Protein AF-A0A0B2VKU1-F1 (afdb_monomer_lite)

Foldseek 3Di:
DDDDPPVLVVLLVVLLPDDDVCVVVVPPAWDKDWPDKDWDFDDDPPDPDRGWIKMKTKMKIAHDVVDAQQWDWDAAQVPDGRFAIFTQQGHVVHPCVVVVVRHHGSKTWQDKSPHGCRHPDSVVVSVSRGPGRIITTIIMDGPVVSVVVVPPPPDDD

Structure (mmCIF, N/CA/C/O backbone):
data_AF-A0A0B2VKU1-F1
#
_entry.id   AF-A0A0B2VKU1-F1
#
loop_
_atom_site.group_PDB
_atom_site.id
_atom_site.type_symbol
_atom_site.label_atom_id
_atom_site.label_alt_id
_atom_site.label_comp_id
_atom_site.label_asym_id
_atom_site.label_entity_id
_atom_site.label_seq_id
_atom_site.pdbx_PDB_ins_code
_atom_site.Cartn_x
_atom_site.Cartn_y
_atom_site.Cartn_z
_atom_site.occupancy
_atom_site.B_iso_or_equiv
_atom_site.auth_seq_id
_atom_site.auth_comp_id
_atom_site.auth_asym_id
_atom_site.auth_atom_id
_atom_site.pdbx_PDB_model_num
ATOM 1 N N . GLY A 1 1 ? 0.787 22.818 1.571 1.00 49.19 1 GLY A N 1
ATOM 2 C CA . GLY A 1 1 ? 0.108 21.942 2.538 1.00 49.19 1 GLY A CA 1
ATOM 3 C C . GLY A 1 1 ? -0.403 20.748 1.779 1.00 49.19 1 GLY A C 1
ATOM 4 O O . GLY A 1 1 ? -1.209 20.947 0.883 1.00 49.19 1 GLY A O 1
ATOM 5 N N . CYS A 1 2 ? 0.122 19.556 2.052 1.00 53.62 2 CYS A N 1
ATOM 6 C CA . CYS A 1 2 ? -0.353 18.329 1.418 1.00 53.62 2 CYS A CA 1
ATOM 7 C C . CYS A 1 2 ? -1.705 17.972 2.038 1.00 53.62 2 CYS A C 1
ATOM 9 O O . CYS A 1 2 ? -1.764 17.519 3.180 1.00 53.62 2 CYS A O 1
ATOM 11 N N . SER A 1 3 ? -2.797 18.252 1.329 1.00 80.56 3 SER A N 1
ATOM 12 C CA . SER A 1 3 ? -4.115 17.738 1.689 1.00 80.56 3 SER A CA 1
ATOM 13 C C . SER A 1 3 ? -4.565 16.778 0.604 1.00 80.56 3 SER A C 1
ATOM 15 O O . SER A 1 3 ? -4.681 17.170 -0.559 1.00 80.56 3 SER A O 1
ATOM 17 N N . LEU A 1 4 ? -4.851 15.540 0.996 1.00 89.56 4 LEU A N 1
ATOM 18 C CA . LEU A 1 4 ? -5.499 14.581 0.115 1.00 89.56 4 LEU A CA 1
ATOM 19 C C . LEU A 1 4 ? -6.816 15.178 -0.417 1.00 89.56 4 LEU A C 1
ATOM 21 O O . LEU A 1 4 ? -7.554 15.781 0.369 1.00 89.56 4 LEU A O 1
ATOM 25 N N . PRO A 1 5 ? -7.148 14.992 -1.707 1.00 92.44 5 PRO A N 1
ATOM 26 C CA . PRO A 1 5 ? -8.432 15.421 -2.250 1.00 92.44 5 PRO A CA 1
ATOM 27 C C . PRO A 1 5 ? -9.609 14.842 -1.451 1.00 92.44 5 PRO A C 1
ATOM 29 O O . PRO A 1 5 ? -9.561 13.686 -1.022 1.00 92.44 5 PRO A O 1
ATOM 32 N N . GLU A 1 6 ? -10.695 15.601 -1.292 1.00 92.81 6 GLU A N 1
ATOM 33 C CA . GLU A 1 6 ? -11.856 15.175 -0.490 1.00 92.81 6 GLU A CA 1
ATOM 34 C C . GLU A 1 6 ? -12.434 13.827 -0.945 1.00 92.81 6 GLU A C 1
ATOM 36 O O . GLU A 1 6 ? -12.765 12.973 -0.121 1.00 92.81 6 GLU A O 1
ATOM 41 N N . GLU A 1 7 ? -12.474 13.587 -2.257 1.00 93.12 7 GLU A N 1
ATOM 42 C CA . GLU A 1 7 ? -12.941 12.324 -2.838 1.00 93.12 7 GLU A CA 1
ATOM 43 C C . GLU A 1 7 ? -12.080 11.121 -2.426 1.00 93.12 7 GLU A C 1
ATOM 45 O O . GLU A 1 7 ? -12.598 10.028 -2.187 1.00 93.12 7 GLU A O 1
ATOM 50 N N . VAL A 1 8 ? -10.764 11.314 -2.287 1.00 93.56 8 VAL A N 1
ATOM 51 C CA . VAL A 1 8 ? -9.840 10.278 -1.802 1.00 93.56 8 VAL A CA 1
ATOM 52 C C . VAL A 1 8 ? -10.154 9.957 -0.343 1.00 93.56 8 VAL A C 1
ATOM 54 O O . VAL A 1 8 ? -10.346 8.792 0.011 1.00 93.56 8 VAL A O 1
ATOM 57 N N . VAL A 1 9 ? -10.299 10.988 0.495 1.00 93.31 9 VAL A N 1
ATOM 58 C CA . VAL A 1 9 ? -10.637 10.833 1.919 1.00 93.31 9 VAL A CA 1
ATOM 59 C C . VAL A 1 9 ? -11.980 10.122 2.092 1.00 93.31 9 VAL A C 1
ATOM 61 O O . VAL A 1 9 ? -12.102 9.218 2.923 1.00 93.31 9 VAL A O 1
ATOM 64 N N . LYS A 1 10 ? -12.986 10.488 1.292 1.00 93.75 10 LYS A N 1
ATOM 65 C CA . LYS A 1 10 ? -14.323 9.887 1.324 1.00 93.75 10 LYS A CA 1
ATOM 66 C C . LYS A 1 10 ? -14.285 8.397 0.987 1.00 93.75 10 LYS A C 1
ATOM 68 O O . LYS A 1 10 ? -14.848 7.603 1.740 1.00 93.75 10 LYS A O 1
ATOM 73 N N . LYS A 1 11 ? -13.575 8.001 -0.077 1.00 93.88 11 LYS A N 1
ATOM 74 C CA . LYS A 1 11 ? -13.406 6.584 -0.456 1.00 93.88 11 LYS A CA 1
ATOM 75 C C . LYS A 1 11 ? -12.720 5.774 0.642 1.00 93.88 11 LYS A C 1
ATOM 77 O O . LYS A 1 11 ? -13.212 4.710 1.014 1.00 93.88 11 LYS A O 1
ATOM 82 N N . ILE A 1 12 ? -11.637 6.306 1.211 1.00 94.31 12 ILE A N 1
ATOM 83 C CA . ILE A 1 12 ? -10.895 5.640 2.290 1.00 94.31 12 ILE A CA 1
ATOM 84 C C . ILE A 1 12 ? -11.798 5.397 3.497 1.00 94.31 12 ILE A C 1
ATOM 86 O O . ILE A 1 12 ? -11.850 4.271 3.994 1.00 94.31 12 ILE A O 1
ATOM 90 N N . ARG A 1 13 ? -12.539 6.425 3.937 1.00 93.19 13 ARG A N 1
ATOM 91 C CA . ARG A 1 13 ? -13.467 6.334 5.075 1.00 93.19 13 ARG A CA 1
ATOM 92 C C . ARG A 1 13 ? -14.608 5.358 4.819 1.00 93.19 13 ARG A C 1
ATOM 94 O O . ARG A 1 13 ? -14.968 4.609 5.720 1.00 93.19 13 ARG A O 1
ATOM 101 N N . GLN A 1 14 ? -15.155 5.345 3.605 1.00 93.31 14 GLN A N 1
ATOM 102 C CA . GLN A 1 14 ? -16.238 4.435 3.243 1.00 93.31 14 GLN A CA 1
ATOM 103 C C . GLN A 1 14 ? -15.818 2.968 3.399 1.00 93.31 14 GLN A C 1
ATOM 105 O O . GLN A 1 14 ? -16.585 2.176 3.935 1.00 93.31 14 GLN A O 1
ATOM 110 N N . VAL A 1 15 ? -14.608 2.602 2.965 1.00 91.94 15 VAL A N 1
ATOM 111 C CA . VAL A 1 15 ? -14.089 1.229 3.113 1.00 91.94 15 VAL A CA 1
ATOM 112 C C . VAL A 1 15 ? -13.690 0.922 4.560 1.00 91.94 15 VAL A C 1
ATOM 114 O O . VAL A 1 15 ? -13.919 -0.191 5.036 1.00 91.94 15 VAL A O 1
ATOM 117 N N . ASP A 1 16 ? -13.125 1.900 5.271 1.00 91.38 16 ASP A N 1
ATOM 118 C CA . ASP A 1 16 ? -12.682 1.749 6.664 1.00 91.38 16 ASP A CA 1
ATOM 119 C C . ASP A 1 16 ? -13.843 1.460 7.634 1.00 91.38 16 ASP A C 1
ATOM 121 O O . ASP A 1 16 ? -13.690 0.703 8.588 1.00 91.38 16 ASP A O 1
ATOM 125 N N . GLN A 1 17 ? -15.024 2.026 7.367 1.00 90.12 17 GLN A N 1
ATOM 126 C CA . GLN A 1 17 ? -16.227 1.863 8.198 1.00 90.12 17 GLN A CA 1
ATOM 127 C C . GLN A 1 17 ? -16.994 0.557 7.946 1.00 90.12 17 GLN A C 1
ATOM 129 O O . GLN A 1 17 ? -17.899 0.218 8.707 1.00 90.12 17 GLN A O 1
ATOM 134 N N . GLN A 1 18 ? -16.665 -0.181 6.887 1.00 89.94 18 GLN A N 1
ATOM 135 C CA . GLN A 1 18 ? -17.302 -1.463 6.594 1.00 89.94 18 GLN A CA 1
ATOM 136 C C . GLN A 1 18 ? -16.856 -2.547 7.585 1.00 89.94 18 GLN A C 1
ATOM 138 O O . GLN A 1 18 ? -15.697 -2.608 7.998 1.00 89.94 18 GLN A O 1
ATOM 143 N N . SER A 1 19 ? -17.770 -3.458 7.917 1.00 83.44 19 SER A N 1
ATOM 144 C CA . SER A 1 19 ? -17.482 -4.589 8.800 1.00 83.44 19 SER A CA 1
ATOM 145 C C . SER A 1 19 ? -16.479 -5.571 8.181 1.00 83.44 19 SER A C 1
ATOM 147 O O . SER A 1 19 ? -16.549 -5.889 6.993 1.00 83.44 19 SER A O 1
ATOM 149 N N . SER A 1 20 ? -15.579 -6.104 9.013 1.00 82.81 20 SER A N 1
ATOM 150 C CA . SER A 1 20 ? -14.668 -7.196 8.658 1.00 82.81 20 SER A CA 1
ATOM 151 C C . SER A 1 20 ? -14.989 -8.449 9.467 1.00 82.81 20 SER A C 1
ATOM 153 O O . SER A 1 20 ? -15.266 -8.386 10.666 1.00 82.81 20 SER A O 1
ATOM 155 N N . THR A 1 21 ? -14.894 -9.617 8.833 1.00 79.06 21 THR A N 1
ATOM 156 C CA . THR A 1 21 ? -15.035 -10.891 9.548 1.00 79.06 21 THR A CA 1
ATOM 157 C C . THR A 1 21 ? -13.856 -11.162 10.485 1.00 79.06 21 THR A C 1
ATOM 159 O O . THR A 1 21 ? -14.047 -11.883 11.452 1.00 79.06 21 THR A O 1
ATOM 162 N N . LEU A 1 22 ? -12.672 -10.566 10.256 1.00 76.56 22 LEU A N 1
ATOM 163 C CA . LEU A 1 22 ? -11.516 -10.690 11.163 1.00 76.56 22 LEU A CA 1
ATOM 164 C C . LEU A 1 22 ? -11.824 -10.094 12.542 1.00 76.56 22 LEU A C 1
ATOM 166 O O . LEU A 1 22 ? -11.587 -10.723 13.574 1.00 76.56 22 LEU A O 1
ATOM 170 N N . THR A 1 23 ? -12.432 -8.909 12.562 1.00 71.19 23 THR A N 1
ATOM 171 C CA . THR A 1 23 ? -12.843 -8.248 13.805 1.00 71.19 23 THR A CA 1
ATOM 172 C C . THR A 1 23 ? -14.073 -8.909 14.427 1.00 71.19 23 THR A C 1
ATOM 174 O O . THR A 1 23 ? -14.197 -8.930 15.646 1.00 71.19 23 THR A O 1
ATOM 177 N N . ALA A 1 24 ? -14.962 -9.496 13.614 1.00 63.66 24 ALA A N 1
ATOM 178 C CA . ALA A 1 24 ? -16.127 -10.236 14.107 1.00 63.66 24 ALA A CA 1
ATOM 179 C C . ALA A 1 24 ? -15.746 -11.550 14.816 1.00 63.66 24 ALA A C 1
ATOM 181 O O . ALA A 1 24 ? -16.428 -11.957 15.750 1.00 63.66 24 ALA A O 1
ATOM 182 N N . SER A 1 25 ? -14.633 -12.182 14.428 1.00 62.53 25 SER A N 1
ATOM 183 C CA . SER A 1 25 ? -14.083 -13.369 15.099 1.00 62.53 25 SER A CA 1
ATOM 184 C C . SER A 1 25 ? -13.346 -13.076 16.417 1.00 62.53 25 SER A C 1
ATOM 186 O O . SER A 1 25 ? -12.722 -13.973 16.975 1.00 62.53 25 SER A O 1
ATOM 188 N N . GLY A 1 26 ? -13.384 -11.835 16.919 1.00 61.75 26 GLY A N 1
ATOM 189 C CA . GLY A 1 26 ? -12.723 -11.458 18.172 1.00 61.75 26 GLY A CA 1
ATOM 190 C C . GLY A 1 26 ? -11.202 -11.321 18.064 1.00 61.75 26 GLY A C 1
ATOM 191 O O . GLY A 1 26 ? -10.524 -11.276 19.089 1.00 61.75 26 GLY A O 1
ATOM 192 N N . VAL A 1 27 ? -10.650 -11.238 16.844 1.00 62.75 27 VAL A N 1
ATOM 193 C CA . VAL A 1 27 ? -9.215 -11.000 16.644 1.00 62.75 27 VAL A CA 1
ATOM 194 C C . VAL A 1 27 ? -8.891 -9.585 17.114 1.00 62.75 27 VAL A C 1
ATOM 196 O O . VAL A 1 27 ? -9.225 -8.593 16.465 1.00 62.75 27 VAL A O 1
ATOM 199 N N . SER A 1 28 ? -8.251 -9.494 18.276 1.00 66.50 28 SER A N 1
ATOM 200 C CA . SER A 1 28 ? -7.785 -8.245 18.859 1.00 66.50 28 SER A CA 1
ATOM 201 C C . SER A 1 28 ? -6.346 -7.978 18.416 1.00 66.50 28 SER A C 1
ATOM 203 O O . SER A 1 28 ? -5.379 -8.474 18.984 1.00 66.50 28 SER A O 1
ATOM 205 N N . GLY A 1 29 ? -6.182 -7.157 17.381 1.00 82.38 29 GLY A N 1
ATOM 206 C CA . GLY A 1 29 ? -4.876 -6.617 17.021 1.00 82.38 29 GLY A CA 1
ATOM 207 C C . GLY A 1 29 ? -4.555 -6.619 15.542 1.00 82.38 29 GLY A C 1
ATOM 208 O O . GLY A 1 29 ? -5.461 -6.660 14.708 1.00 82.38 29 GLY A O 1
ATOM 209 N N . PHE A 1 30 ? -3.260 -6.526 15.230 1.00 91.81 30 PHE A N 1
ATOM 210 C CA . PHE A 1 30 ? -2.813 -6.523 13.850 1.00 91.81 30 PHE A CA 1
ATOM 211 C C . PHE A 1 30 ? -3.157 -7.863 13.211 1.00 91.81 30 PHE A C 1
ATOM 213 O O . PHE A 1 30 ? -2.717 -8.922 13.663 1.00 91.81 30 PHE A O 1
ATOM 220 N N . SER A 1 31 ? -3.968 -7.823 12.167 1.00 92.56 31 SER A N 1
ATOM 221 C CA . SER A 1 31 ? -4.409 -9.025 11.472 1.00 92.56 31 SER A CA 1
ATOM 222 C C . SER A 1 31 ? -4.456 -8.784 9.983 1.00 92.56 31 SER A C 1
ATOM 224 O O . SER A 1 31 ? -4.825 -7.705 9.530 1.00 92.56 31 SER A O 1
ATOM 226 N N . ALA A 1 32 ? -4.051 -9.783 9.211 1.00 93.94 32 ALA A N 1
ATOM 227 C CA . ALA A 1 32 ? -4.018 -9.668 7.769 1.00 93.94 32 ALA A CA 1
ATOM 228 C C . ALA A 1 32 ? -4.367 -10.990 7.090 1.00 93.94 32 ALA A C 1
ATOM 230 O O . ALA A 1 32 ? -4.074 -12.068 7.607 1.00 93.94 32 ALA A O 1
ATOM 231 N N . ARG A 1 33 ? -4.997 -10.904 5.918 1.00 93.50 33 ARG A N 1
ATOM 232 C CA . ARG A 1 33 ? -5.338 -12.064 5.088 1.00 93.50 33 ARG A CA 1
ATOM 233 C C . ARG A 1 33 ? -5.362 -11.712 3.610 1.00 93.50 33 ARG A C 1
ATOM 235 O O . ARG A 1 33 ? -5.621 -10.570 3.236 1.00 93.50 33 ARG A O 1
ATOM 242 N N . VAL A 1 34 ? -5.164 -12.720 2.770 1.00 96.00 34 VAL A N 1
ATOM 243 C CA . VAL A 1 34 ? -5.447 -12.625 1.336 1.00 96.00 34 VAL A CA 1
ATOM 244 C C . VAL A 1 34 ? -6.950 -12.813 1.128 1.00 96.00 34 VAL A C 1
ATOM 246 O O . VAL A 1 34 ? -7.528 -13.761 1.654 1.00 96.00 34 VAL A O 1
ATOM 249 N N . LEU A 1 35 ? -7.581 -11.895 0.398 1.00 95.62 35 LEU A N 1
ATOM 250 C CA . LEU A 1 35 ? -8.991 -11.969 0.006 1.00 95.62 35 LEU A CA 1
ATOM 251 C C . LEU A 1 35 ? -9.160 -12.567 -1.390 1.00 95.62 35 LEU A C 1
ATOM 253 O O . LEU A 1 35 ? -10.079 -13.345 -1.616 1.00 95.62 35 LEU A O 1
ATOM 257 N N . ASP A 1 36 ? -8.283 -12.183 -2.313 1.00 96.19 36 ASP A N 1
ATOM 258 C CA . ASP A 1 36 ? -8.292 -12.651 -3.696 1.00 96.19 36 ASP A CA 1
ATOM 259 C C . ASP A 1 36 ? -6.866 -12.672 -4.255 1.00 96.19 36 ASP A C 1
ATOM 261 O O . ASP A 1 36 ? -6.004 -11.897 -3.825 1.00 96.19 36 ASP A O 1
ATOM 265 N N . LYS A 1 37 ? -6.610 -13.564 -5.211 1.00 95.94 37 LYS A N 1
ATOM 266 C CA . LYS A 1 37 ? -5.303 -13.736 -5.839 1.00 95.94 37 LYS A CA 1
ATOM 267 C C . LYS A 1 37 ? -5.461 -14.183 -7.287 1.00 95.94 37 LYS A C 1
ATOM 269 O O . LYS A 1 37 ? -6.018 -15.238 -7.568 1.00 95.94 37 LYS A O 1
ATOM 274 N N . SER A 1 38 ? -4.857 -13.422 -8.189 1.00 95.62 38 SER A N 1
ATOM 275 C CA . SER A 1 38 ? -4.786 -13.713 -9.621 1.00 95.62 38 SER A CA 1
ATOM 276 C C . SER A 1 38 ? -3.331 -13.845 -10.064 1.00 95.62 38 SER A C 1
ATOM 278 O O . SER A 1 38 ? -2.461 -13.116 -9.585 1.00 95.62 38 SER A O 1
ATOM 280 N N . GLU A 1 39 ? -3.051 -14.783 -10.968 1.00 94.94 39 GLU A N 1
ATOM 281 C CA . GLU A 1 39 ? -1.719 -15.003 -11.538 1.00 94.94 39 GLU A CA 1
ATOM 282 C C . GLU A 1 39 ? -1.810 -14.961 -13.067 1.00 94.94 39 GLU A C 1
ATOM 284 O O . GLU A 1 39 ? -2.694 -15.585 -13.652 1.00 94.94 39 GLU A O 1
ATOM 289 N N . TYR A 1 40 ? -0.892 -14.256 -13.725 1.00 91.69 40 TYR A N 1
ATOM 290 C CA . TYR A 1 40 ? -0.764 -14.265 -15.181 1.00 91.69 40 TYR A CA 1
ATOM 291 C C . TYR A 1 40 ? 0.701 -14.379 -15.595 1.00 91.69 40 TYR A C 1
ATOM 293 O O . TYR A 1 40 ? 1.607 -13.885 -14.922 1.00 91.69 40 TYR A O 1
ATOM 301 N N . ARG A 1 41 ? 0.940 -15.074 -16.708 1.00 89.88 41 ARG A N 1
ATOM 302 C CA . ARG A 1 41 ? 2.274 -15.201 -17.298 1.00 89.88 41 ARG A CA 1
ATOM 303 C C . ARG A 1 41 ? 2.540 -14.001 -18.195 1.00 89.88 41 ARG A C 1
ATOM 305 O O . ARG A 1 41 ? 1.703 -13.657 -19.024 1.00 89.88 41 ARG A O 1
ATOM 312 N N . VAL A 1 42 ? 3.702 -13.384 -18.029 1.00 82.75 42 VAL A N 1
ATOM 313 C CA . VAL A 1 42 ? 4.206 -12.343 -18.919 1.00 82.75 42 VAL A CA 1
ATOM 314 C C . VAL A 1 42 ? 5.132 -13.008 -19.925 1.00 82.75 42 VAL A C 1
ATOM 316 O O . VAL A 1 42 ? 6.187 -13.536 -19.570 1.00 82.75 42 VAL A O 1
ATOM 319 N N . GLU A 1 43 ? 4.718 -12.999 -21.187 1.00 71.19 43 GLU A N 1
ATOM 320 C CA . GLU A 1 43 ? 5.551 -13.448 -22.296 1.00 71.19 43 GLU A CA 1
ATOM 321 C C . GLU A 1 43 ? 6.610 -12.378 -22.577 1.00 71.19 43 GLU A C 1
ATOM 323 O O . GLU A 1 43 ? 6.310 -11.293 -23.078 1.00 71.19 43 GLU A O 1
ATOM 328 N N . GLN A 1 44 ? 7.867 -12.653 -22.225 1.00 65.19 44 GLN A N 1
ATOM 329 C CA . GLN A 1 44 ? 8.974 -11.801 -22.645 1.00 65.19 44 GLN A CA 1
ATOM 330 C C . GLN A 1 44 ? 9.265 -12.087 -24.121 1.00 65.19 44 GLN A C 1
ATOM 332 O O . GLN A 1 44 ? 9.636 -13.204 -24.483 1.00 65.19 44 GLN A O 1
ATOM 337 N N . ARG A 1 45 ? 9.108 -11.079 -24.989 1.00 58.28 45 ARG A N 1
ATOM 338 C CA . ARG A 1 45 ? 9.540 -11.181 -26.389 1.00 58.28 45 ARG A CA 1
ATOM 339 C C . ARG A 1 45 ? 11.052 -11.450 -26.429 1.00 58.28 45 ARG A C 1
ATOM 341 O O . ARG A 1 45 ? 11.835 -10.542 -26.178 1.00 58.28 45 ARG A O 1
ATOM 348 N N . GLY A 1 46 ? 11.445 -12.678 -26.774 1.00 57.72 46 GLY A N 1
ATOM 349 C CA . GLY A 1 46 ? 12.803 -13.001 -27.230 1.00 57.72 46 GLY A CA 1
ATOM 350 C C . GLY A 1 46 ? 13.769 -13.664 -26.239 1.00 57.72 46 GLY A C 1
ATOM 351 O O . GLY A 1 46 ? 14.943 -13.773 -26.578 1.00 57.72 46 GLY A O 1
ATOM 352 N N . ALA A 1 47 ? 13.336 -14.138 -25.064 1.00 57.66 47 ALA A N 1
ATOM 353 C CA . ALA A 1 47 ? 14.212 -14.871 -24.138 1.00 57.66 47 ALA A CA 1
ATOM 354 C C . ALA A 1 47 ? 13.744 -16.322 -23.926 1.00 57.66 47 ALA A C 1
ATOM 356 O O . ALA A 1 47 ? 12.585 -16.560 -23.600 1.00 57.66 47 ALA A O 1
ATOM 357 N N . SER A 1 48 ? 14.660 -17.288 -24.050 1.00 56.22 48 SER A N 1
ATOM 358 C CA . SER A 1 48 ? 14.441 -18.743 -23.899 1.00 56.22 48 SER A CA 1
ATOM 359 C C . SER A 1 48 ? 14.123 -19.211 -22.463 1.00 56.22 48 SER A C 1
ATOM 361 O O . SER A 1 48 ? 14.327 -20.377 -22.130 1.00 56.22 48 SER A O 1
ATOM 363 N N . GLY A 1 49 ? 13.675 -18.309 -21.587 1.00 59.50 49 GLY A N 1
ATOM 364 C CA . GLY A 1 49 ? 13.348 -18.592 -20.190 1.00 59.50 49 GLY A CA 1
ATOM 365 C C . GLY A 1 49 ? 11.852 -18.822 -19.974 1.00 59.50 49 GLY A C 1
ATOM 366 O O . GLY A 1 49 ? 11.013 -18.309 -20.712 1.00 59.50 49 GLY A O 1
ATOM 367 N N . SER A 1 50 ? 11.496 -19.560 -18.918 1.00 67.12 50 SER A N 1
ATOM 368 C CA . SER A 1 50 ? 10.118 -19.574 -18.416 1.00 67.12 50 SER A CA 1
ATOM 369 C C . SER A 1 50 ? 9.712 -18.139 -18.055 1.00 67.12 50 SER A C 1
ATOM 371 O O . SER A 1 50 ? 10.329 -17.553 -17.164 1.00 67.12 50 SER A O 1
ATOM 373 N N . GLY A 1 51 ? 8.722 -17.570 -18.747 1.00 79.44 51 GLY A N 1
ATOM 374 C CA . GLY A 1 51 ? 8.289 -16.183 -18.544 1.00 79.44 51 GLY A CA 1
ATOM 375 C C . GLY A 1 51 ? 7.960 -15.841 -17.085 1.00 79.44 51 GLY A C 1
ATOM 376 O O . GLY A 1 51 ? 7.627 -16.715 -16.276 1.00 79.44 51 GLY A O 1
ATOM 377 N N . ASP A 1 52 ? 8.052 -14.554 -16.743 1.00 87.62 52 ASP A N 1
ATOM 378 C CA . ASP A 1 52 ? 7.723 -14.074 -15.402 1.00 87.62 52 ASP A CA 1
ATOM 379 C C . ASP A 1 52 ? 6.247 -14.357 -15.088 1.00 87.62 52 ASP A C 1
ATOM 381 O O . ASP A 1 52 ? 5.351 -14.023 -15.861 1.00 87.62 52 ASP A O 1
ATOM 385 N N . VAL A 1 53 ? 5.974 -14.952 -13.926 1.00 92.56 53 VAL A N 1
ATOM 386 C CA . VAL A 1 53 ? 4.605 -15.076 -13.410 1.00 92.56 53 VAL A CA 1
ATOM 387 C C . VAL A 1 53 ? 4.331 -13.869 -12.528 1.00 92.56 53 VAL A C 1
ATOM 389 O O . VAL A 1 53 ? 4.913 -13.744 -11.449 1.00 92.56 53 VAL A O 1
ATOM 392 N N . VAL A 1 54 ? 3.454 -12.977 -12.974 1.00 94.06 54 VAL A N 1
ATOM 393 C CA . VAL A 1 54 ? 3.004 -11.835 -12.182 1.00 94.06 54 VAL A CA 1
ATOM 394 C C . VAL A 1 54 ? 1.770 -12.235 -11.393 1.00 94.06 54 VAL A C 1
ATOM 396 O O . VAL A 1 54 ? 0.843 -12.847 -11.917 1.00 94.06 54 VAL A O 1
ATOM 399 N N . VAL A 1 55 ? 1.765 -11.877 -10.117 1.00 96.25 55 VAL A N 1
ATOM 400 C CA . VAL A 1 55 ? 0.638 -12.069 -9.213 1.00 96.25 55 VAL A CA 1
ATOM 401 C C . VAL A 1 55 ? 0.076 -10.710 -8.850 1.00 96.25 55 VAL A C 1
ATOM 403 O O . VAL A 1 55 ? 0.834 -9.799 -8.515 1.00 96.25 55 VAL A O 1
ATOM 406 N N . VAL A 1 56 ? -1.247 -10.594 -8.876 1.00 97.25 56 VAL A N 1
ATOM 407 C CA . VAL A 1 56 ? -1.974 -9.486 -8.261 1.00 97.25 56 VAL A CA 1
ATOM 408 C C . VAL A 1 56 ? -2.889 -10.063 -7.195 1.00 97.25 56 VAL A C 1
ATOM 410 O O . VAL A 1 56 ? -3.730 -10.911 -7.494 1.00 97.25 56 VAL A O 1
ATOM 413 N N . GLN A 1 57 ? -2.724 -9.610 -5.957 1.00 97.12 57 GLN A N 1
ATOM 414 C CA . GLN A 1 57 ? -3.544 -10.046 -4.832 1.00 97.12 57 GLN A CA 1
ATOM 415 C C . GLN A 1 57 ? -4.233 -8.871 -4.152 1.00 97.12 57 GLN A C 1
ATOM 417 O O . GLN A 1 57 ? -3.659 -7.788 -4.025 1.00 97.12 57 GLN A O 1
ATOM 422 N N . LEU A 1 58 ? -5.466 -9.102 -3.717 1.00 97.88 58 LEU A N 1
ATOM 423 C CA . LEU A 1 58 ? -6.190 -8.230 -2.810 1.00 97.88 58 LEU A CA 1
ATOM 424 C C . LEU A 1 58 ? -5.994 -8.767 -1.396 1.00 97.88 58 LEU A C 1
ATOM 426 O O . LEU A 1 58 ? -6.313 -9.924 -1.122 1.00 97.88 58 LEU A O 1
ATOM 430 N N . VAL A 1 59 ? -5.496 -7.930 -0.497 1.00 97.12 59 VAL A N 1
ATOM 431 C CA . VAL A 1 59 ? -5.308 -8.286 0.911 1.00 97.12 59 VAL A CA 1
ATOM 432 C C . VAL A 1 59 ? -6.089 -7.343 1.806 1.00 97.12 59 VAL A C 1
ATOM 434 O O . VAL A 1 59 ? -6.252 -6.163 1.497 1.00 97.12 59 VAL A O 1
ATOM 437 N N . GLU A 1 60 ? -6.559 -7.872 2.926 1.00 96.38 60 GLU A N 1
ATOM 438 C CA . GLU A 1 60 ? -7.128 -7.092 4.015 1.00 96.38 60 GLU A CA 1
ATOM 439 C C . GLU A 1 60 ? -6.112 -7.027 5.150 1.00 96.38 60 GLU A C 1
ATOM 441 O O . GLU A 1 60 ? -5.575 -8.061 5.544 1.00 96.38 60 GLU A O 1
ATOM 446 N N . VAL A 1 61 ? -5.871 -5.829 5.677 1.00 95.62 61 VAL A N 1
ATOM 447 C CA . VAL A 1 61 ? -5.078 -5.596 6.887 1.00 95.62 61 VAL A CA 1
ATOM 448 C C . VAL A 1 61 ? -5.914 -4.785 7.869 1.00 95.62 61 VAL A C 1
ATOM 450 O O . VAL A 1 61 ? -6.490 -3.760 7.511 1.00 95.62 61 VAL A O 1
ATOM 453 N N . ILE A 1 62 ? -5.968 -5.230 9.117 1.00 94.19 62 ILE A N 1
ATOM 454 C CA . ILE A 1 62 ? -6.601 -4.548 10.239 1.00 94.19 62 ILE A CA 1
ATOM 455 C C . ILE A 1 62 ? -5.497 -4.099 11.193 1.00 94.19 62 ILE A C 1
ATOM 457 O O . ILE A 1 62 ? -4.729 -4.924 11.682 1.00 94.19 62 ILE A O 1
ATOM 461 N N . LYS A 1 63 ? -5.430 -2.796 11.465 1.00 92.50 63 LYS A N 1
ATOM 462 C CA . LYS A 1 63 ? -4.514 -2.181 12.435 1.00 92.50 63 LYS A CA 1
ATOM 463 C C . LYS A 1 63 ? -5.255 -1.831 13.724 1.00 92.50 63 LYS A C 1
ATOM 465 O O . LYS A 1 63 ? -6.435 -1.464 13.697 1.00 92.50 63 LYS A O 1
ATOM 470 N N . LYS A 1 64 ? -4.545 -1.842 14.854 1.00 88.88 64 LYS A N 1
ATOM 471 C CA . LYS A 1 64 ? -5.034 -1.211 16.090 1.00 88.88 64 LYS A CA 1
ATOM 472 C C . LYS A 1 64 ? -5.130 0.315 15.914 1.00 88.88 64 LYS A C 1
ATOM 474 O O . LYS A 1 64 ? -4.401 0.889 15.102 1.00 88.88 64 LYS A O 1
ATOM 479 N N . PRO A 1 65 ? -5.992 1.006 16.682 1.00 84.69 65 PRO A N 1
ATOM 480 C CA . PRO A 1 65 ? -5.929 2.463 16.781 1.00 84.69 65 PRO A CA 1
ATOM 481 C C . PRO A 1 65 ? -4.505 2.929 17.122 1.00 84.69 65 PRO A C 1
ATOM 483 O O . PRO A 1 65 ? -3.890 2.396 18.040 1.00 84.69 65 PRO A O 1
ATOM 486 N N . GLY A 1 66 ? -3.974 3.890 16.361 1.00 85.00 66 GLY A N 1
ATOM 487 C CA . GLY A 1 66 ? -2.617 4.422 16.549 1.00 85.00 66 GLY A CA 1
ATOM 488 C C . GLY A 1 66 ? -1.473 3.517 16.070 1.00 85.00 66 GLY A C 1
ATOM 489 O O . GLY A 1 66 ? -0.323 3.942 16.094 1.00 85.00 66 GLY A O 1
ATOM 490 N N . GLN A 1 67 ? -1.755 2.298 15.601 1.00 91.44 67 GLN A N 1
ATOM 491 C CA . GLN A 1 67 ? -0.734 1.395 15.075 1.00 91.44 67 GLN A CA 1
ATOM 492 C C . GLN A 1 67 ? -0.396 1.737 13.620 1.00 91.44 67 GLN A C 1
ATOM 494 O O . GLN A 1 67 ? -1.283 1.920 12.780 1.00 91.44 67 GLN A O 1
ATOM 499 N N . SER A 1 68 ? 0.900 1.792 13.309 1.00 92.94 68 SER A N 1
ATOM 500 C CA . SER A 1 68 ? 1.382 1.938 11.936 1.00 92.94 68 SER A CA 1
ATOM 501 C C . SER A 1 68 ? 1.269 0.613 11.173 1.00 92.94 68 SER A C 1
ATOM 503 O O . SER A 1 68 ? 1.172 -0.461 11.762 1.00 92.94 68 SER A O 1
ATOM 505 N N . LEU A 1 69 ? 1.298 0.668 9.840 1.00 94.94 69 LEU A N 1
ATOM 506 C CA . LEU A 1 69 ? 1.389 -0.555 9.035 1.00 94.94 69 LEU A CA 1
ATOM 507 C C . LEU A 1 69 ? 2.745 -1.267 9.221 1.00 94.94 69 LEU A C 1
ATOM 509 O O . LEU A 1 69 ? 2.841 -2.459 8.963 1.00 94.94 69 LEU A O 1
ATOM 513 N N . GLY A 1 70 ? 3.786 -0.541 9.651 1.00 94.94 70 GLY A N 1
ATOM 514 C CA . GLY A 1 70 ? 5.132 -1.085 9.821 1.00 94.94 70 GLY A CA 1
ATOM 515 C C . GLY A 1 70 ? 5.805 -1.451 8.493 1.00 94.94 70 GLY A C 1
ATOM 516 O O . GLY A 1 70 ? 6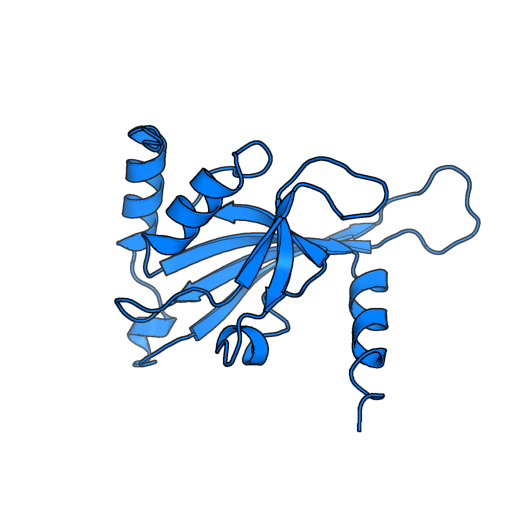.455 -2.492 8.385 1.00 94.94 70 GLY A O 1
ATOM 517 N N . LEU A 1 71 ? 5.627 -0.615 7.468 1.00 95.00 71 LEU A N 1
ATOM 518 C CA . LEU A 1 71 ? 6.189 -0.809 6.134 1.00 95.00 71 LEU A CA 1
ATOM 519 C C . LEU A 1 71 ? 6.761 0.505 5.613 1.00 95.00 71 LEU A C 1
ATOM 521 O O . LEU A 1 71 ? 6.076 1.527 5.629 1.00 95.00 71 LEU A O 1
ATOM 525 N N . TYR A 1 72 ? 7.994 0.467 5.118 1.00 96.19 72 TYR A N 1
ATOM 526 C CA . TYR A 1 72 ? 8.589 1.592 4.412 1.00 96.19 72 TYR A CA 1
ATOM 527 C C . TYR A 1 72 ? 8.267 1.512 2.922 1.00 96.19 72 TYR A C 1
ATOM 529 O O . TYR A 1 72 ? 8.287 0.433 2.324 1.00 96.19 72 TYR A O 1
ATOM 537 N N . LEU A 1 73 ? 8.006 2.670 2.321 1.00 97.38 73 LEU A N 1
ATOM 538 C CA . LEU A 1 73 ? 7.718 2.806 0.898 1.00 97.38 73 LEU A CA 1
ATOM 539 C C . LEU A 1 73 ? 8.872 3.491 0.177 1.00 97.38 73 LEU A C 1
ATOM 541 O O . LEU A 1 73 ? 9.703 4.162 0.791 1.00 97.38 73 LEU A O 1
ATOM 545 N N . ARG A 1 74 ? 8.915 3.309 -1.135 1.00 96.25 74 ARG A N 1
ATOM 546 C CA . ARG A 1 74 ? 9.789 4.035 -2.051 1.00 96.25 74 ARG A CA 1
ATOM 547 C C . ARG A 1 74 ? 9.122 4.167 -3.410 1.00 96.25 74 ARG A C 1
ATOM 549 O O . ARG A 1 74 ? 8.259 3.359 -3.759 1.00 96.25 74 ARG A O 1
ATOM 556 N N . GLU A 1 75 ? 9.561 5.161 -4.164 1.00 97.06 75 GLU A N 1
ATOM 557 C CA . GLU A 1 75 ? 9.180 5.303 -5.562 1.00 97.06 75 GLU A CA 1
ATOM 558 C C . GLU A 1 75 ? 10.042 4.391 -6.446 1.00 97.06 75 GLU A C 1
ATOM 560 O O . GLU A 1 75 ? 11.234 4.184 -6.189 1.00 97.06 75 GLU A O 1
ATOM 565 N N . GLY A 1 76 ? 9.416 3.804 -7.463 1.00 95.25 76 GLY A N 1
ATOM 566 C CA . GLY A 1 76 ? 10.054 2.897 -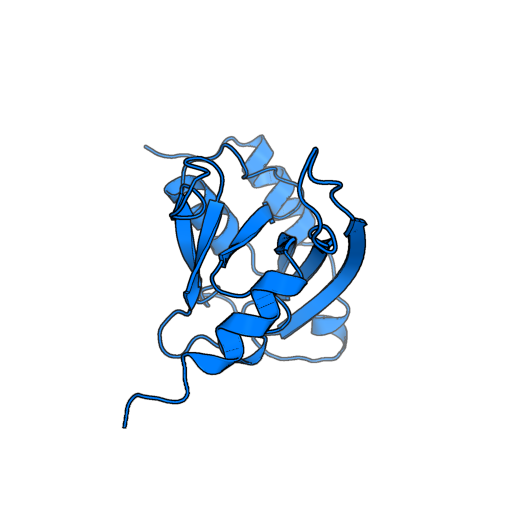8.405 1.00 95.25 76 GLY A CA 1
ATOM 567 C C . GLY A 1 76 ? 10.455 1.556 -7.796 1.00 95.25 76 GLY A C 1
ATOM 568 O O . GLY A 1 76 ? 10.418 1.332 -6.587 1.00 95.25 76 GLY A O 1
ATOM 569 N N . ASN A 1 77 ? 10.882 0.618 -8.636 1.00 93.06 77 ASN A N 1
ATOM 570 C CA . ASN A 1 77 ? 11.295 -0.723 -8.221 1.00 93.06 77 ASN A CA 1
ATOM 571 C C . ASN A 1 77 ? 12.785 -0.815 -7.849 1.00 93.06 77 ASN A C 1
ATOM 573 O O . ASN A 1 77 ? 13.223 -1.877 -7.410 1.00 93.06 77 ASN A O 1
ATOM 577 N N . GLY A 1 78 ? 13.533 0.293 -7.927 1.00 90.75 78 GLY A N 1
ATOM 578 C CA . GLY A 1 78 ? 14.926 0.363 -7.465 1.00 90.75 78 GLY A CA 1
ATOM 579 C C . GLY A 1 78 ? 15.895 -0.339 -8.411 1.00 90.75 78 GLY A C 1
ATOM 580 O O . GLY A 1 78 ? 17.035 -0.599 -8.043 1.00 90.75 78 GLY A O 1
ATOM 581 N N . ALA A 1 79 ? 15.413 -0.659 -9.608 1.00 90.50 79 ALA A N 1
ATOM 582 C CA . ALA A 1 79 ? 16.167 -1.212 -10.709 1.00 90.50 79 ALA A CA 1
ATOM 583 C C . ALA A 1 79 ? 15.824 -0.407 -11.971 1.00 90.50 79 ALA A C 1
ATOM 585 O O . ALA A 1 79 ? 16.313 0.701 -12.157 1.00 90.50 79 ALA A O 1
ATOM 586 N N . ASP A 1 80 ? 14.952 -0.936 -12.817 1.00 90.94 80 ASP A N 1
ATOM 587 C CA . ASP A 1 80 ? 14.659 -0.453 -14.165 1.00 90.94 80 ASP A CA 1
ATOM 588 C C . ASP A 1 80 ? 13.363 0.360 -14.280 1.00 90.94 80 ASP A C 1
ATOM 590 O O . ASP A 1 80 ? 13.177 1.089 -15.254 1.00 90.94 80 ASP A O 1
ATOM 594 N N . ARG A 1 81 ? 12.462 0.270 -13.296 1.00 92.44 81 ARG A N 1
ATOM 595 C CA . ARG A 1 81 ? 11.203 1.017 -13.296 1.00 92.44 81 ARG A CA 1
ATOM 596 C C . ARG A 1 81 ? 11.269 2.171 -12.293 1.00 92.44 81 ARG A C 1
ATOM 598 O O . ARG A 1 81 ? 11.191 1.913 -11.092 1.00 92.44 81 ARG A O 1
ATOM 605 N N . PRO A 1 82 ? 11.347 3.431 -12.753 1.00 93.38 82 PRO A N 1
ATOM 606 C CA . PRO A 1 82 ? 11.506 4.578 -11.862 1.00 93.38 82 PRO A CA 1
ATOM 607 C C . PRO A 1 82 ? 10.207 5.004 -11.167 1.00 93.38 82 PRO A C 1
ATOM 609 O O . PRO A 1 82 ? 10.273 5.724 -10.184 1.00 93.38 82 PRO A O 1
ATOM 612 N N . THR A 1 83 ? 9.041 4.562 -11.647 1.00 95.12 83 THR A N 1
ATOM 613 C CA . THR A 1 83 ? 7.724 4.995 -11.148 1.00 95.12 83 THR A CA 1
ATOM 614 C C . THR A 1 83 ? 6.953 3.881 -10.448 1.00 95.12 83 THR A C 1
ATOM 616 O O . THR A 1 83 ? 7.212 2.691 -10.658 1.00 95.12 83 THR A O 1
ATOM 619 N N . GLY A 1 84 ? 5.937 4.267 -9.675 1.00 96.69 84 GLY A N 1
ATOM 620 C CA . GLY A 1 84 ? 5.097 3.369 -8.883 1.00 96.69 84 GLY A CA 1
ATOM 621 C C . GLY A 1 84 ? 5.540 3.315 -7.426 1.00 96.69 84 GLY A C 1
ATOM 622 O O . GLY A 1 84 ? 6.626 3.776 -7.084 1.00 96.69 84 GLY A O 1
ATOM 623 N N . VAL A 1 85 ? 4.705 2.737 -6.566 1.00 98.19 85 VAL A N 1
ATOM 624 C CA . VAL A 1 85 ? 4.948 2.707 -5.120 1.00 98.19 85 VAL A CA 1
ATOM 625 C C . VAL A 1 85 ? 5.277 1.296 -4.675 1.00 98.19 85 VAL A C 1
ATOM 627 O O . VAL A 1 85 ? 4.461 0.384 -4.796 1.00 98.19 85 VAL A O 1
ATOM 630 N N . PHE A 1 86 ? 6.479 1.116 -4.141 1.00 97.62 86 PHE A N 1
ATOM 631 C CA . PHE A 1 86 ? 7.009 -0.189 -3.775 1.00 97.62 86 PHE A CA 1
ATOM 632 C C . PHE A 1 86 ? 7.318 -0.253 -2.287 1.00 97.62 86 PHE A C 1
ATOM 634 O O . PHE A 1 86 ? 7.843 0.691 -1.695 1.00 97.62 86 PHE A O 1
ATOM 641 N N . ALA A 1 87 ? 7.049 -1.408 -1.689 1.00 96.06 87 ALA A N 1
ATOM 642 C CA . ALA A 1 87 ? 7.545 -1.749 -0.369 1.00 96.06 87 ALA A CA 1
ATOM 643 C C . ALA A 1 87 ? 9.078 -1.839 -0.408 1.00 96.06 87 ALA A C 1
ATOM 645 O O . ALA A 1 87 ? 9.651 -2.555 -1.233 1.00 96.06 87 ALA A O 1
ATOM 646 N N . SER A 1 88 ? 9.763 -1.119 0.476 1.00 95.12 88 SER A N 1
ATOM 647 C CA . SER A 1 88 ? 11.229 -1.072 0.509 1.00 95.12 88 SER A CA 1
ATOM 648 C C . SER A 1 88 ? 11.828 -1.971 1.584 1.00 95.12 88 SER A C 1
ATOM 650 O O . SER A 1 88 ? 12.796 -2.672 1.312 1.00 95.12 88 SER A O 1
ATOM 652 N N . ARG A 1 89 ? 11.246 -1.973 2.785 1.00 94.88 89 ARG A N 1
ATOM 653 C CA . ARG A 1 89 ? 11.622 -2.817 3.929 1.00 94.88 89 ARG A CA 1
ATOM 654 C C . ARG A 1 89 ? 10.495 -2.832 4.964 1.00 94.88 89 ARG A C 1
ATOM 656 O O . ARG A 1 89 ? 9.639 -1.944 4.951 1.00 94.88 89 ARG A O 1
ATOM 663 N N . TYR A 1 90 ? 10.514 -3.800 5.873 1.00 95.06 90 TYR A N 1
ATOM 664 C CA . TYR A 1 90 ? 9.663 -3.747 7.062 1.00 95.06 90 TYR A CA 1
ATOM 665 C C . TYR A 1 90 ? 10.155 -2.681 8.048 1.00 95.06 90 TYR A C 1
ATOM 667 O O . TYR A 1 90 ? 11.323 -2.286 8.034 1.00 95.06 90 TYR A O 1
ATOM 675 N N . GLY A 1 91 ? 9.231 -2.183 8.866 1.00 93.94 91 GLY A N 1
ATOM 676 C CA . GLY A 1 91 ? 9.546 -1.411 10.063 1.00 93.94 91 GLY A CA 1
ATOM 677 C C . GLY A 1 91 ? 10.222 -2.268 11.127 1.00 93.94 91 GLY A C 1
ATOM 678 O O . GLY A 1 91 ? 10.004 -3.477 11.164 1.00 93.94 91 GLY A O 1
ATOM 679 N N . GLU A 1 92 ? 11.001 -1.635 12.002 1.00 91.69 92 GLU A N 1
ATOM 680 C CA . GLU A 1 92 ? 11.491 -2.291 13.218 1.00 91.69 92 GLU A CA 1
ATOM 681 C C . GLU A 1 92 ? 10.301 -2.794 14.044 1.00 91.69 92 GLU A C 1
ATOM 683 O O . GLU A 1 92 ? 9.290 -2.096 14.168 1.00 91.69 92 GLU A O 1
ATOM 688 N N . ASP A 1 93 ? 10.399 -4.036 14.525 1.00 88.81 93 ASP A N 1
ATOM 689 C CA . ASP A 1 93 ? 9.356 -4.740 15.283 1.00 88.81 93 ASP A CA 1
ATOM 690 C C . ASP A 1 93 ? 7.965 -4.746 14.617 1.00 88.81 93 ASP A C 1
ATOM 692 O O . ASP A 1 93 ? 6.925 -4.855 15.275 1.00 88.81 93 ASP A O 1
ATOM 696 N N . SER A 1 94 ? 7.926 -4.642 13.286 1.00 91.81 94 SER A N 1
ATOM 697 C CA . SER A 1 94 ? 6.680 -4.594 12.530 1.00 91.81 94 SER A CA 1
ATOM 698 C C . SER A 1 94 ? 5.898 -5.901 12.642 1.00 91.81 94 SER A C 1
ATOM 700 O O . SER A 1 94 ? 6.343 -6.957 12.190 1.00 91.81 94 SER A O 1
ATOM 702 N N . GLU A 1 95 ? 4.664 -5.832 13.155 1.00 92.56 95 GLU A N 1
ATOM 703 C CA . GLU A 1 95 ? 3.761 -6.992 13.157 1.00 92.56 95 GLU A CA 1
ATOM 704 C C . GLU A 1 95 ? 3.509 -7.515 11.733 1.00 92.56 95 GLU A C 1
ATOM 706 O O . GLU A 1 95 ? 3.334 -8.720 11.553 1.00 92.56 95 GLU A O 1
ATOM 711 N N . LEU A 1 96 ? 3.567 -6.646 10.715 1.00 93.50 96 LEU A N 1
ATOM 712 C CA . LEU A 1 96 ? 3.381 -7.013 9.310 1.00 93.50 96 LEU A CA 1
ATOM 713 C C . LEU A 1 96 ? 4.441 -8.000 8.805 1.00 93.50 96 LEU A C 1
ATOM 715 O O . LEU A 1 96 ? 4.128 -8.815 7.941 1.00 93.50 96 LEU A O 1
ATOM 719 N N . GLU A 1 97 ? 5.659 -7.986 9.354 1.00 92.25 97 GLU A N 1
ATOM 720 C CA . GLU A 1 97 ? 6.713 -8.936 8.971 1.00 92.25 97 GLU A CA 1
ATOM 721 C C . GLU A 1 97 ? 6.299 -10.391 9.250 1.00 92.25 97 GLU A C 1
ATOM 723 O O . GLU A 1 97 ? 6.570 -11.290 8.450 1.00 92.25 97 GLU A O 1
ATOM 728 N N . ARG A 1 98 ? 5.537 -10.622 10.330 1.00 90.19 98 ARG A N 1
ATOM 729 C CA . ARG A 1 98 ? 4.971 -11.943 10.673 1.00 90.19 98 ARG A CA 1
ATOM 730 C C . ARG A 1 98 ? 3.934 -12.413 9.651 1.00 90.19 98 ARG A C 1
ATOM 732 O O . ARG A 1 98 ? 3.691 -13.609 9.521 1.00 90.19 98 ARG A O 1
ATOM 739 N N . TYR A 1 99 ? 3.362 -11.475 8.899 1.00 89.12 99 TYR A N 1
ATOM 740 C CA . TYR A 1 99 ? 2.434 -11.701 7.797 1.00 89.12 99 TYR A CA 1
ATOM 741 C C . TYR A 1 99 ? 3.146 -11.625 6.441 1.00 89.12 99 TYR A C 1
ATOM 743 O O . TYR A 1 99 ? 2.569 -11.157 5.462 1.00 89.12 99 TYR A O 1
ATOM 751 N N . GLY A 1 100 ? 4.392 -12.096 6.350 1.00 79.94 100 GLY A N 1
ATOM 752 C CA . GLY A 1 100 ? 5.230 -11.925 5.163 1.00 79.94 100 GLY A CA 1
ATOM 753 C C . GLY A 1 100 ? 4.646 -12.446 3.842 1.00 79.94 100 GLY A C 1
ATOM 754 O O . GLY A 1 100 ? 5.135 -12.073 2.787 1.00 79.94 100 GLY A O 1
ATOM 755 N N . ASP A 1 101 ? 3.602 -13.273 3.817 1.00 85.06 101 ASP A N 1
ATOM 756 C CA . ASP A 1 101 ? 2.930 -13.646 2.558 1.00 85.06 101 ASP A CA 1
ATOM 757 C C . ASP A 1 101 ? 1.996 -12.545 2.007 1.00 85.06 101 ASP A C 1
ATOM 759 O O . ASP A 1 101 ? 1.746 -12.478 0.795 1.00 85.06 101 ASP A O 1
ATOM 763 N N . ILE A 1 102 ? 1.550 -11.628 2.871 1.00 92.12 102 ILE A N 1
ATOM 764 C CA . ILE A 1 102 ? 0.629 -10.523 2.568 1.00 92.12 102 ILE A CA 1
ATOM 765 C C . ILE A 1 102 ? 1.312 -9.437 1.744 1.00 92.12 102 ILE A C 1
ATOM 767 O O . ILE A 1 102 ? 0.792 -9.027 0.708 1.00 92.12 102 ILE A O 1
ATOM 771 N N . ILE A 1 103 ? 2.482 -8.984 2.178 1.00 93.94 103 ILE A N 1
ATOM 772 C CA . ILE A 1 103 ? 3.288 -7.983 1.480 1.00 93.94 103 ILE A CA 1
ATOM 773 C C . ILE A 1 103 ? 4.741 -8.140 1.913 1.00 93.94 103 ILE A C 1
ATOM 775 O O . ILE A 1 103 ? 5.007 -8.393 3.082 1.00 93.94 103 ILE A O 1
ATOM 779 N N . ARG A 1 104 ? 5.670 -8.000 0.970 1.00 93.50 104 ARG A N 1
ATOM 780 C CA . ARG A 1 104 ? 7.117 -8.092 1.178 1.00 93.50 104 ARG A CA 1
ATOM 781 C C . ARG A 1 104 ? 7.826 -6.902 0.550 1.00 93.50 104 ARG A C 1
ATOM 783 O O . ARG A 1 104 ? 7.311 -6.316 -0.402 1.00 93.50 104 ARG A O 1
ATOM 790 N N . PRO A 1 105 ? 9.049 -6.598 1.004 1.00 94.12 105 PRO A N 1
ATOM 791 C CA . PRO A 1 105 ? 9.955 -5.734 0.263 1.00 94.12 105 PRO A CA 1
ATOM 792 C C . PRO A 1 105 ? 10.077 -6.171 -1.204 1.00 94.12 105 PRO A C 1
ATOM 794 O O . PRO A 1 105 ? 10.290 -7.349 -1.494 1.00 94.12 105 PRO A O 1
ATOM 797 N N . GLY A 1 106 ? 9.929 -5.216 -2.121 1.00 94.19 106 GLY A N 1
ATOM 798 C CA . GLY A 1 106 ? 9.906 -5.436 -3.569 1.00 94.19 106 GLY A CA 1
ATOM 799 C C . GLY A 1 106 ? 8.508 -5.572 -4.177 1.00 94.19 106 GLY A C 1
ATOM 800 O O . GLY A 1 106 ? 8.380 -5.449 -5.395 1.00 94.19 106 GLY A O 1
ATOM 801 N N . ASP A 1 107 ? 7.468 -5.772 -3.366 1.00 96.38 107 ASP A N 1
ATOM 802 C CA . ASP A 1 107 ? 6.086 -5.777 -3.843 1.00 96.38 107 ASP A CA 1
ATOM 803 C C . ASP A 1 107 ? 5.609 -4.344 -4.143 1.00 96.38 107 ASP A C 1
ATOM 805 O O . ASP A 1 107 ? 5.987 -3.384 -3.468 1.00 96.38 107 ASP A O 1
ATOM 809 N N . GLU A 1 108 ? 4.750 -4.197 -5.147 1.00 97.75 108 GLU A N 1
ATOM 810 C CA . GLU A 1 108 ? 4.176 -2.917 -5.560 1.00 97.75 108 GLU A CA 1
ATOM 811 C C . GLU A 1 108 ? 2.759 -2.750 -5.015 1.00 97.75 108 GLU A C 1
ATOM 813 O O . GLU A 1 108 ? 1.924 -3.643 -5.169 1.00 97.75 108 GLU A O 1
ATOM 818 N N . ILE A 1 109 ? 2.460 -1.589 -4.439 1.00 98.25 109 ILE A N 1
ATOM 819 C CA . ILE A 1 109 ? 1.116 -1.220 -3.999 1.00 98.25 109 ILE A CA 1
ATOM 820 C C . ILE A 1 109 ? 0.424 -0.495 -5.152 1.00 98.25 109 ILE A C 1
ATOM 822 O O . ILE A 1 109 ? 0.852 0.573 -5.579 1.00 98.25 109 ILE A O 1
ATOM 826 N N . LEU A 1 110 ? -0.656 -1.085 -5.657 1.00 98.19 110 LEU A N 1
ATOM 827 C CA . LEU A 1 110 ? -1.446 -0.522 -6.752 1.00 98.19 110 LEU A CA 1
ATOM 828 C C . LEU A 1 110 ? -2.583 0.356 -6.234 1.00 98.19 110 LEU A C 1
ATOM 830 O O . LEU A 1 110 ? -2.856 1.413 -6.788 1.00 98.19 110 LEU A O 1
ATOM 834 N N . SER A 1 111 ? -3.264 -0.078 -5.172 1.00 98.38 111 SER A N 1
ATOM 835 C CA . SER A 1 111 ? -4.380 0.678 -4.604 1.00 98.38 111 SER A CA 1
ATOM 836 C C . SER A 1 111 ? -4.545 0.439 -3.113 1.00 98.38 111 SER A C 1
ATOM 838 O O . SER A 1 111 ? -4.271 -0.663 -2.633 1.00 98.38 111 SER A O 1
ATOM 840 N N . VAL A 1 112 ? -5.113 1.424 -2.422 1.00 98.06 112 VAL A N 1
ATOM 841 C CA . VAL A 1 112 ? -5.490 1.369 -1.005 1.00 98.06 112 VAL A CA 1
ATOM 842 C C . VAL A 1 112 ? -6.944 1.803 -0.866 1.00 98.06 112 VAL A C 1
ATOM 844 O O . VAL A 1 112 ? -7.298 2.890 -1.308 1.00 98.06 112 VAL A O 1
ATOM 847 N N . ASN A 1 113 ? -7.806 0.977 -0.271 1.00 97.19 113 ASN A N 1
ATOM 848 C CA . ASN A 1 113 ? -9.226 1.292 -0.048 1.00 97.19 113 ASN A CA 1
ATOM 849 C C . ASN A 1 113 ? -9.922 1.860 -1.304 1.00 97.19 113 ASN A C 1
ATOM 851 O O . ASN A 1 113 ? -10.626 2.866 -1.246 1.00 97.19 113 ASN A O 1
ATOM 855 N N . ASN A 1 114 ? -9.709 1.206 -2.452 1.00 94.94 114 ASN A N 1
ATOM 856 C CA . ASN A 1 114 ? -10.243 1.579 -3.772 1.00 94.94 114 ASN A CA 1
ATOM 857 C C . ASN A 1 114 ? -9.731 2.917 -4.344 1.00 94.94 114 ASN A C 1
ATOM 859 O O . ASN A 1 114 ? -10.296 3.436 -5.310 1.00 94.94 114 ASN A O 1
ATOM 863 N N . VAL A 1 115 ? -8.663 3.472 -3.776 1.00 97.25 115 VAL A N 1
ATOM 864 C CA . VAL A 1 115 ? -7.917 4.605 -4.327 1.00 97.25 115 VAL A CA 1
ATOM 865 C C . VAL A 1 115 ? -6.688 4.062 -5.044 1.00 97.25 115 VAL A C 1
ATOM 867 O O . VAL A 1 115 ? -5.891 3.357 -4.430 1.00 97.25 115 VAL A O 1
ATOM 870 N N . ASP A 1 116 ? -6.547 4.363 -6.334 1.00 97.38 116 ASP A N 1
ATOM 871 C CA . ASP A 1 116 ? -5.313 4.096 -7.080 1.00 97.38 116 ASP A CA 1
ATOM 872 C C . ASP A 1 116 ? -4.196 4.995 -6.544 1.00 97.38 116 ASP A C 1
ATOM 874 O O . ASP A 1 116 ? -4.368 6.210 -6.441 1.00 97.38 116 ASP A O 1
ATOM 878 N N . VAL A 1 117 ? -3.075 4.381 -6.171 1.00 97.25 117 VAL A N 1
ATOM 879 C CA . VAL A 1 117 ? -1.914 5.068 -5.592 1.00 97.25 117 VAL A CA 1
ATOM 880 C C . VAL A 1 117 ? -0.685 5.005 -6.496 1.00 97.25 117 VAL A C 1
ATOM 882 O O . VAL A 1 117 ? 0.363 5.535 -6.143 1.00 97.25 117 VAL A O 1
ATOM 885 N N . SER A 1 118 ? -0.791 4.372 -7.667 1.00 94.19 118 SER A N 1
ATOM 886 C CA . SER A 1 118 ? 0.346 4.091 -8.550 1.00 94.19 118 SER A CA 1
ATOM 887 C C . SER A 1 118 ? 1.054 5.341 -9.085 1.00 94.19 118 SER A C 1
ATOM 889 O O . SER A 1 118 ? 2.230 5.266 -9.441 1.00 94.19 118 SER A O 1
ATOM 891 N N . THR A 1 119 ? 0.361 6.482 -9.113 1.00 93.56 119 THR A N 1
ATOM 892 C CA . THR A 1 119 ? 0.885 7.787 -9.548 1.00 93.56 119 THR A CA 1
ATOM 893 C C . THR A 1 119 ? 0.851 8.845 -8.442 1.00 93.56 119 THR A C 1
ATOM 895 O O . THR A 1 119 ? 1.029 10.028 -8.727 1.00 93.56 119 THR A O 1
ATOM 898 N N . MET A 1 120 ? 0.546 8.457 -7.200 1.00 94.88 120 MET A N 1
ATOM 899 C CA . MET A 1 120 ? 0.528 9.379 -6.064 1.00 94.88 120 MET A CA 1
ATOM 900 C C . MET A 1 120 ? 1.940 9.603 -5.518 1.00 94.88 120 MET A C 1
ATOM 902 O O . MET A 1 120 ? 2.804 8.733 -5.626 1.00 94.88 120 MET A O 1
ATOM 906 N N . SER A 1 121 ? 2.156 10.763 -4.893 1.00 94.62 121 SER A N 1
ATOM 907 C CA . SER A 1 121 ? 3.393 11.031 -4.158 1.00 94.62 121 SER A CA 1
ATOM 908 C C . SER A 1 121 ? 3.528 10.072 -2.971 1.00 94.62 121 SER A C 1
ATOM 910 O O . SER A 1 121 ? 2.528 9.655 -2.384 1.00 94.62 121 SER A O 1
ATOM 912 N N . ILE A 1 122 ? 4.759 9.729 -2.580 1.00 95.56 122 ILE A N 1
ATOM 913 C CA . ILE A 1 122 ? 4.982 8.828 -1.438 1.00 95.56 122 ILE A CA 1
ATOM 914 C C . ILE A 1 122 ? 4.350 9.383 -0.156 1.00 95.56 122 ILE A C 1
ATOM 916 O O . ILE A 1 122 ? 3.730 8.617 0.581 1.00 95.56 122 ILE A O 1
ATOM 920 N N . ASP A 1 123 ? 4.434 10.694 0.073 1.00 94.50 123 ASP A N 1
ATOM 921 C CA . ASP A 1 123 ? 3.841 11.349 1.243 1.00 94.50 123 ASP A CA 1
ATO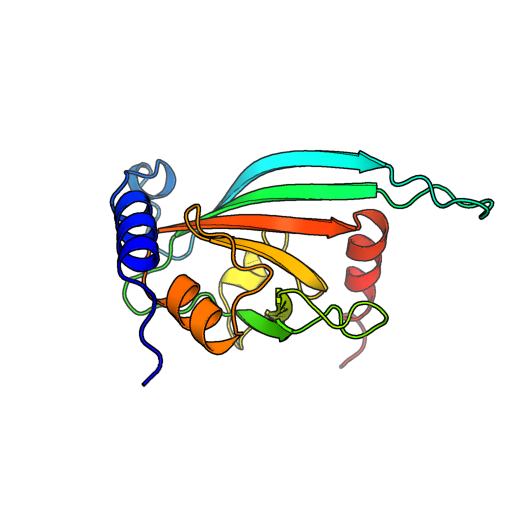M 922 C C . ASP A 1 123 ? 2.318 11.159 1.292 1.00 94.50 123 ASP A C 1
ATOM 924 O O . ASP A 1 123 ? 1.768 10.774 2.328 1.00 94.50 123 ASP A O 1
ATOM 928 N N . ASP A 1 124 ? 1.630 11.339 0.161 1.00 95.31 124 ASP A N 1
ATOM 929 C CA . ASP A 1 124 ? 0.186 11.114 0.075 1.00 95.31 124 ASP A CA 1
ATOM 930 C C . ASP A 1 124 ? -0.163 9.644 0.318 1.00 95.31 124 ASP A C 1
A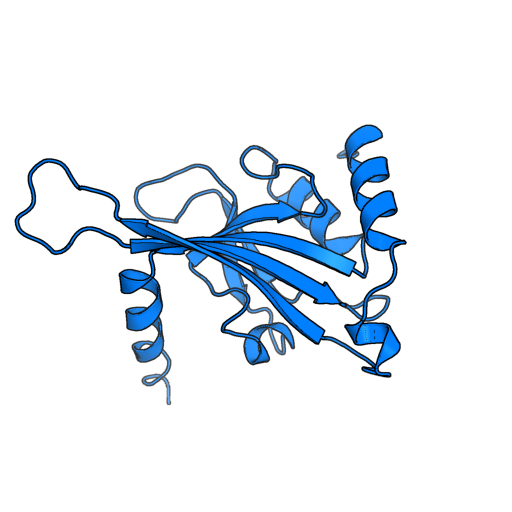TOM 932 O O . ASP A 1 124 ? -1.103 9.342 1.055 1.00 95.31 124 ASP A O 1
ATOM 936 N N . VAL A 1 125 ? 0.611 8.704 -0.232 1.00 96.44 125 VAL A N 1
ATOM 937 C CA . VAL A 1 125 ? 0.368 7.271 -0.003 1.00 96.44 125 VAL A CA 1
ATOM 938 C C . VAL A 1 125 ? 0.583 6.888 1.457 1.00 96.44 125 VAL A C 1
ATOM 940 O O . VAL A 1 125 ? -0.201 6.108 2.005 1.00 96.44 125 VAL A O 1
ATOM 943 N N . VAL A 1 126 ? 1.584 7.466 2.125 1.00 95.19 126 VAL A N 1
ATOM 944 C CA . VAL A 1 126 ? 1.779 7.286 3.569 1.00 95.19 126 VAL A CA 1
ATOM 945 C C . VAL A 1 126 ? 0.547 7.769 4.333 1.00 95.19 126 VAL A C 1
ATOM 947 O O . VAL A 1 126 ? 0.067 7.042 5.206 1.00 95.19 126 VAL A O 1
ATOM 950 N N . LEU A 1 127 ? -0.027 8.927 3.993 1.00 93.56 127 LEU A N 1
ATOM 951 C CA . LEU A 1 127 ? -1.269 9.404 4.614 1.00 93.56 127 LEU A CA 1
ATOM 952 C C . LEU A 1 127 ? -2.437 8.437 4.374 1.00 93.56 127 LEU A C 1
ATOM 954 O O . LEU A 1 127 ? -3.113 8.035 5.326 1.00 93.56 127 LEU A O 1
ATOM 958 N N . VAL A 1 128 ? -2.640 8.008 3.127 1.00 94.88 128 VAL A N 1
ATOM 959 C CA . VAL A 1 128 ? -3.713 7.081 2.731 1.00 94.88 128 VAL A CA 1
ATOM 960 C C . VAL A 1 128 ? -3.615 5.735 3.465 1.00 94.88 128 VAL A C 1
ATOM 962 O O . VAL A 1 128 ? -4.639 5.169 3.846 1.00 94.88 128 VAL A O 1
ATOM 965 N N . LEU A 1 129 ? -2.404 5.234 3.722 1.00 95.50 129 LEU A N 1
ATOM 966 C CA . LEU A 1 129 ? -2.171 4.007 4.496 1.00 95.50 129 LEU A CA 1
ATOM 967 C C . LEU A 1 129 ? -2.296 4.211 6.009 1.00 95.50 129 LEU A C 1
ATOM 969 O O . LEU A 1 129 ? -2.596 3.261 6.739 1.00 95.50 129 LEU A O 1
ATOM 973 N N . SER A 1 130 ? -2.034 5.420 6.504 1.00 92.75 130 SER A N 1
ATOM 974 C CA . SER A 1 130 ? -1.964 5.708 7.940 1.00 92.75 130 SER A CA 1
ATOM 975 C C . SER A 1 130 ? -3.339 5.962 8.552 1.00 92.75 130 SER A C 1
ATOM 977 O O . SER A 1 130 ? -3.602 5.471 9.648 1.00 92.75 130 SER A O 1
ATOM 979 N N . ILE A 1 131 ? -4.224 6.659 7.833 1.00 89.62 131 ILE A N 1
ATOM 980 C CA . ILE A 1 131 ? -5.542 7.099 8.320 1.00 89.62 131 ILE A CA 1
ATOM 981 C C . ILE A 1 131 ? -6.487 5.937 8.691 1.00 89.62 131 ILE A C 1
ATOM 983 O O . ILE A 1 131 ? -6.995 5.936 9.814 1.00 89.62 131 ILE A O 1
ATOM 987 N N . PRO A 1 132 ? -6.774 4.967 7.801 1.00 92.88 132 PRO A N 1
ATOM 988 C CA . PRO A 1 132 ? -7.772 3.939 8.083 1.00 92.88 132 PRO A CA 1
ATOM 989 C C . PRO A 1 132 ? -7.205 2.857 9.004 1.00 92.88 132 PRO A C 1
ATOM 991 O O . PRO A 1 132 ? -6.006 2.570 8.984 1.00 92.88 132 PRO A O 1
ATOM 994 N N . ARG A 1 133 ? -8.067 2.204 9.785 1.00 92.69 133 ARG A N 1
ATOM 995 C CA . ARG A 1 133 ? -7.720 0.984 10.531 1.00 92.69 133 ARG A CA 1
ATOM 996 C C . ARG A 1 133 ? -7.842 -0.254 9.655 1.00 92.69 133 ARG A C 1
ATOM 998 O O . ARG A 1 133 ? -7.010 -1.149 9.769 1.00 92.69 133 ARG A O 1
ATOM 1005 N N . ARG A 1 134 ? -8.849 -0.297 8.787 1.00 94.56 134 ARG A N 1
ATOM 1006 C CA . ARG A 1 134 ? -9.085 -1.363 7.818 1.00 94.56 134 ARG A CA 1
ATOM 1007 C C . ARG A 1 134 ? -8.561 -0.946 6.448 1.00 94.56 134 ARG A C 1
ATOM 1009 O O . ARG A 1 134 ? -9.036 0.013 5.840 1.00 94.56 134 ARG A O 1
ATOM 1016 N N . LEU A 1 135 ? -7.585 -1.700 5.967 1.00 96.56 135 LEU A N 1
ATOM 1017 C CA . LEU A 1 135 ? -6.9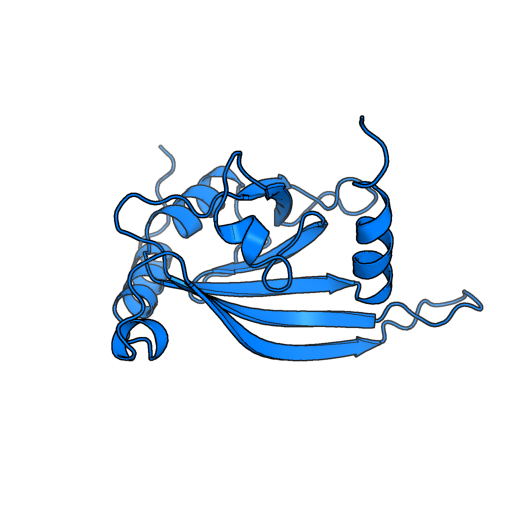19 -1.512 4.689 1.00 96.56 135 LEU A CA 1
ATOM 1018 C C . LEU A 1 135 ? -7.284 -2.651 3.742 1.00 96.56 135 LEU A C 1
ATOM 1020 O O . LEU A 1 135 ? -7.101 -3.818 4.074 1.00 96.56 135 LEU A O 1
ATOM 1024 N N . LEU A 1 136 ? -7.734 -2.302 2.545 1.00 97.50 136 LEU A N 1
ATOM 1025 C CA . LEU A 1 136 ? -7.804 -3.181 1.388 1.00 97.50 136 LEU A CA 1
ATOM 1026 C C . LEU A 1 136 ? -6.707 -2.768 0.413 1.00 97.50 136 LEU A C 1
ATOM 1028 O O . LEU A 1 136 ? -6.787 -1.697 -0.192 1.00 97.50 136 LEU A O 1
ATOM 1032 N N . LEU A 1 137 ? -5.676 -3.600 0.277 1.00 98.19 137 LEU A N 1
ATOM 1033 C CA . LEU A 1 137 ? -4.519 -3.318 -0.568 1.00 98.19 137 LEU A CA 1
ATOM 1034 C C . LEU A 1 137 ? -4.551 -4.222 -1.799 1.00 98.19 137 LEU A C 1
ATOM 1036 O O . LEU A 1 137 ? -4.611 -5.444 -1.660 1.00 98.19 137 LEU A O 1
ATOM 1040 N N . ARG A 1 138 ? -4.465 -3.641 -3.001 1.00 98.31 138 ARG A N 1
ATOM 1041 C CA . ARG A 1 138 ? -4.104 -4.410 -4.205 1.00 98.31 138 ARG A CA 1
ATOM 1042 C C . ARG A 1 138 ? -2.604 -4.336 -4.381 1.00 98.31 138 ARG A C 1
ATOM 1044 O O . ARG A 1 138 ? -2.054 -3.244 -4.506 1.00 98.31 138 ARG A O 1
ATOM 1051 N N . ILE A 1 139 ? -1.966 -5.495 -4.406 1.00 97.62 139 ILE A N 1
ATOM 1052 C CA . ILE A 1 139 ? -0.514 -5.631 -4.441 1.00 97.62 139 ILE A CA 1
ATOM 1053 C C . ILE A 1 139 ? -0.122 -6.445 -5.666 1.00 97.62 139 ILE A C 1
ATOM 1055 O O . ILE A 1 139 ? -0.766 -7.451 -5.969 1.00 97.62 139 ILE A O 1
ATOM 1059 N N . ARG A 1 140 ? 0.944 -6.030 -6.351 1.00 96.75 140 ARG A N 1
ATOM 1060 C CA . ARG A 1 140 ? 1.549 -6.750 -7.472 1.00 96.75 140 ARG A CA 1
ATOM 1061 C C . ARG A 1 140 ? 2.959 -7.210 -7.130 1.00 96.75 140 ARG A C 1
ATOM 1063 O O . ARG A 1 140 ? 3.748 -6.446 -6.586 1.00 96.75 140 ARG A O 1
ATOM 1070 N N . TYR A 1 141 ? 3.301 -8.432 -7.523 1.00 95.25 141 TYR A N 1
ATOM 1071 C CA . TYR A 1 141 ? 4.668 -8.939 -7.430 1.00 95.25 141 TYR A CA 1
ATOM 1072 C C . TYR A 1 141 ? 4.963 -9.998 -8.495 1.00 95.25 141 TYR A C 1
ATOM 1074 O O . TYR A 1 141 ? 4.058 -10.635 -9.033 1.00 95.25 141 TYR A O 1
ATOM 1082 N N . VAL A 1 142 ? 6.246 -10.225 -8.781 1.00 93.00 142 VAL A N 1
ATOM 1083 C CA . VAL A 1 142 ? 6.686 -11.316 -9.663 1.00 93.00 142 VAL A CA 1
ATOM 1084 C C . VAL A 1 142 ? 6.959 -12.558 -8.817 1.00 93.00 142 VAL A C 1
ATOM 1086 O O . VAL A 1 142 ? 7.911 -12.587 -8.036 1.00 93.00 142 VAL A O 1
ATOM 1089 N N . LYS A 1 143 ? 6.132 -13.598 -8.968 1.00 91.00 143 LYS A N 1
ATOM 1090 C CA . LYS A 1 143 ? 6.152 -14.827 -8.155 1.00 91.00 143 LYS A CA 1
ATOM 1091 C C . LYS A 1 143 ? 7.543 -15.439 -8.086 1.00 91.00 143 LYS A C 1
ATOM 1093 O O . LYS A 1 143 ? 8.072 -15.644 -7.000 1.00 91.00 143 LYS A O 1
ATOM 1098 N N . ASN A 1 144 ? 8.156 -15.648 -9.246 1.00 86.94 144 ASN A N 1
ATOM 1099 C CA . ASN A 1 144 ? 9.434 -16.348 -9.361 1.00 86.94 144 ASN A CA 1
ATOM 1100 C C . ASN A 1 144 ? 10.594 -15.539 -8.753 1.00 86.94 144 ASN A C 1
ATOM 1102 O O . ASN A 1 144 ? 11.569 -16.123 -8.296 1.00 86.94 144 ASN A O 1
ATOM 1106 N N . ARG A 1 145 ? 10.467 -14.207 -8.675 1.00 84.38 145 ARG A N 1
ATOM 1107 C CA . ARG A 1 145 ? 11.471 -13.317 -8.068 1.00 84.38 145 ARG A CA 1
ATOM 1108 C C . ARG A 1 145 ? 11.267 -13.141 -6.555 1.00 84.38 145 ARG A C 1
ATOM 1110 O O . ARG A 1 145 ? 12.226 -12.885 -5.836 1.00 84.38 145 ARG A O 1
ATOM 1117 N N . ARG A 1 146 ? 10.043 -13.348 -6.051 1.00 80.44 146 ARG A N 1
ATOM 1118 C CA . ARG A 1 146 ? 9.683 -13.247 -4.619 1.00 80.44 146 ARG A CA 1
ATOM 1119 C C . ARG A 1 146 ? 10.164 -14.438 -3.776 1.00 80.44 146 ARG A C 1
ATOM 1121 O O . ARG A 1 146 ? 10.197 -14.345 -2.550 1.00 80.44 146 ARG A O 1
ATOM 1128 N N . HIS A 1 147 ? 10.521 -15.560 -4.409 1.00 59.03 147 HIS A N 1
ATOM 1129 C CA . HIS A 1 147 ? 11.070 -16.739 -3.726 1.00 59.03 147 HIS A CA 1
ATOM 1130 C C . HIS A 1 147 ? 12.573 -16.614 -3.428 1.00 59.03 147 HIS A C 1
ATOM 1132 O O . HIS A 1 147 ? 13.012 -17.070 -2.372 1.00 59.03 147 HIS A O 1
ATOM 1138 N N . SER A 1 148 ? 13.345 -15.954 -4.297 1.00 54.12 148 SER A N 1
ATOM 1139 C CA . SER A 1 148 ? 14.802 -15.817 -4.144 1.00 54.12 148 SER A CA 1
ATOM 1140 C C . SER A 1 148 ? 15.212 -14.928 -2.963 1.00 54.12 148 SER A C 1
ATOM 1142 O O . SER A 1 148 ? 16.272 -15.126 -2.376 1.00 54.12 148 SER A O 1
ATOM 1144 N N . SER A 1 149 ? 14.352 -13.999 -2.539 1.00 51.62 149 SER A N 1
ATOM 1145 C CA . SER A 1 149 ? 14.603 -13.122 -1.388 1.00 51.62 149 SER A CA 1
ATOM 1146 C C . SER A 1 149 ? 14.523 -13.825 -0.025 1.00 51.62 149 SER A C 1
ATOM 1148 O O . SER A 1 149 ? 14.960 -13.250 0.967 1.00 51.62 149 SER A O 1
ATOM 1150 N N . ARG A 1 150 ? 14.065 -15.089 0.054 1.00 48.59 150 ARG A N 1
ATOM 1151 C CA . ARG A 1 150 ? 14.146 -15.886 1.299 1.00 48.59 150 ARG A CA 1
ATOM 1152 C C . ARG A 1 150 ? 15.580 -16.258 1.700 1.00 48.59 150 ARG A C 1
ATOM 1154 O O . ARG A 1 150 ? 15.782 -16.601 2.858 1.00 48.59 150 ARG A O 1
ATOM 1161 N N . GLN A 1 151 ? 16.553 -16.216 0.785 1.00 42.62 151 GLN A N 1
ATOM 1162 C CA . GLN A 1 151 ? 17.928 -16.659 1.066 1.00 42.62 151 GLN A CA 1
ATOM 1163 C C . GLN A 1 151 ? 18.873 -15.554 1.565 1.00 42.62 151 GLN A C 1
ATOM 1165 O O . GLN A 1 151 ? 19.958 -15.869 2.038 1.00 42.62 151 GLN A O 1
ATOM 1170 N N . PHE A 1 152 ? 18.482 -14.276 1.528 1.00 42.22 152 PHE A N 1
ATOM 1171 C CA . PHE A 1 152 ? 19.382 -13.184 1.934 1.00 42.22 152 PHE A CA 1
ATOM 1172 C C . PHE A 1 152 ? 19.371 -12.853 3.435 1.00 42.22 152 PHE A C 1
ATOM 1174 O O . PHE A 1 152 ? 20.214 -12.089 3.890 1.00 42.22 152 PHE A O 1
ATOM 1181 N N . LEU A 1 153 ? 18.473 -13.455 4.224 1.00 45.69 153 LEU A N 1
ATOM 1182 C CA . LEU A 1 153 ? 18.418 -13.267 5.683 1.00 45.69 153 LEU A CA 1
ATOM 1183 C C . LEU A 1 153 ? 19.166 -14.354 6.479 1.00 45.69 153 LEU A C 1
ATOM 1185 O O . LEU A 1 153 ? 19.127 -14.337 7.704 1.00 45.69 153 LEU A O 1
ATOM 1189 N N . SER A 1 154 ? 19.865 -15.294 5.827 1.00 38.06 154 SER A N 1
ATOM 1190 C CA . SER A 1 154 ? 20.618 -16.355 6.524 1.00 38.06 154 SER A CA 1
ATOM 1191 C C . SER A 1 154 ? 22.109 -16.063 6.742 1.00 38.06 154 SER A C 1
ATOM 1193 O O . SER A 1 154 ? 22.816 -16.937 7.232 1.00 38.06 154 SER A O 1
ATOM 1195 N N . PHE A 1 155 ? 22.603 -14.866 6.412 1.00 39.06 155 PHE A N 1
ATOM 1196 C CA . PHE A 1 155 ? 24.009 -14.496 6.624 1.00 39.06 155 PHE A CA 1
ATOM 1197 C C . PHE A 1 155 ? 24.158 -13.078 7.175 1.00 3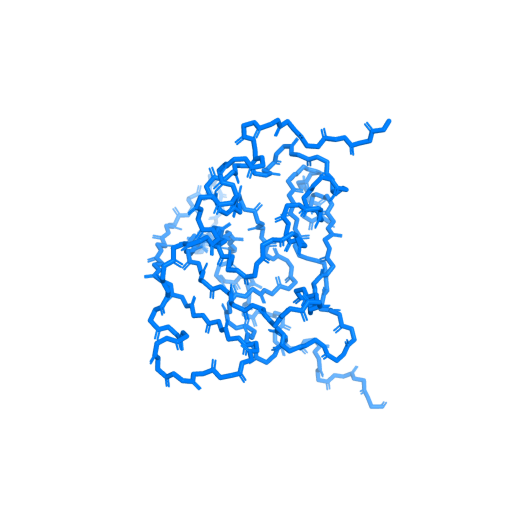9.06 155 PHE A C 1
ATOM 1199 O O . PHE A 1 155 ? 24.705 -12.210 6.510 1.00 39.06 155 PHE A O 1
ATOM 1206 N N . VAL A 1 156 ? 23.714 -12.858 8.411 1.00 40.09 156 VAL A N 1
ATOM 1207 C CA . VAL A 1 156 ? 24.416 -11.947 9.326 1.00 40.09 156 VAL A CA 1
ATOM 1208 C C . VAL A 1 156 ? 24.295 -12.549 10.729 1.00 40.09 156 VAL A C 1
ATOM 1210 O O . VAL A 1 156 ? 23.231 -12.506 11.342 1.00 40.09 156 VAL A O 1
ATOM 1213 N N . ARG A 1 157 ? 25.369 -13.197 11.183 1.00 40.59 157 ARG A N 1
ATOM 1214 C CA . ARG A 1 157 ? 25.640 -13.494 12.592 1.00 40.59 157 ARG A CA 1
ATOM 1215 C C . ARG A 1 157 ? 26.808 -12.627 13.018 1.00 40.59 157 ARG A C 1
ATOM 1217 O O . ARG A 1 157 ? 27.728 -12.492 12.181 1.00 40.59 157 ARG A O 1
#

InterPro domains:
  IPR001478 PDZ domain [PF00595] (61-130)
  IPR001478 PDZ domain [PS50106] (58-129)
  IPR001478 PDZ domain [SM00228] (67-143)
  IPR036034 PDZ superfamily [G3DSA:2.30.42.10] (36-154)
  IPR036034 PDZ superfamily [SSF50156] (55-141)
  IPR052118 Rho GTPase-activating regulator [PTHR46150] (7-148)

Sequence (157 aa):
GCSLPEEVVKKIRQVDQQSSTLTASGVSGFSARVLDKSEYRVEQRGASGSGDVVVVQLVEVIKKPGQSLGLYLREGNGADRPTGVFASRYGEDSELERYGDIIRPGDEILSVNNVDVSTMSIDDVVLVLSIPRRLLLRIRYVKNRRHSSRQFLSFVR

Organism: Toxocara canis (NCBI:txid6265)

pLDDT: mean 86.37, std 15.44, range [38.06, 98.38]

Secondary structure (DSSP, 8-state):
-----HHHHHHHHHHHTS--HHHHTT--S-EEEEEEEEEEEE--TT-SS--EEEEEEEEEEEPPTT----EEEEES-SSS--SSEEEEEEPTT-GGGGGTTT--TTPEEEEETTEE-TTS-HHHHHHHHHS-SEEEEEEEEEHHHHTGGGGTTS---

Radius of gyration: 16.43 Å; chains: 1; bounding box: 43×42×46 Å